Protein AF-A0A8J8G6T2-F1 (afdb_monomer)

Radius of gyration: 21.16 Å; Cα contacts (8 Å, |Δi|>4): 155; chains: 1; bounding box: 70×48×53 Å

Nearest PDB structures (foldseek):
  1uta-assembly1_A  TM=6.352E-01  e=1.718E-01  Escherichia coli
  7uzi-assembly1_a  TM=4.925E-01  e=1.612E-01  Rattus norvegicus
  7q0f-assembly1_V  TM=4.316E-01  e=2.358E-01  Candida albicans SC5314
  6tpi-assembly1_B  TM=4.167E-01  e=5.044E-01  Escherichia coli K-12
  7tch-assembly1_A  TM=2.796E-01  e=4.082E+00  Bacillus subtilis subsp. subtilis str. 168

pLDDT: mean 79.6, std 17.88, range [42.44, 97.5]

Organism: NCBI:txid2735899

Foldseek 3Di:
DKKKKKFKAPFCPCVVVLQVLCVVVPADPLFKDKDQQDPDDDDPDLPCLLQPPPDDPDPDDPNGIIMMIGIGPDPVSVVSNVVSSVVRHTPDMDMGPPDDSVNVVPVVSVSVVSSVVSVVVVVVVVVVVVVVVVVVVVVVPDDDPDDDD

Solvent-accessible surface area (backbone atoms only — not comparable to full-atom values): 8868 Å² total; per-residue (Å²): 120,52,30,30,40,34,41,35,28,77,51,42,86,54,50,67,58,54,50,50,52,41,45,75,72,72,44,52,80,88,36,45,50,76,53,79,51,63,89,70,88,84,81,87,53,67,64,52,75,62,48,66,91,77,64,80,92,69,92,65,62,74,53,34,34,23,43,35,41,36,58,27,75,46,70,69,52,45,52,50,52,52,52,52,39,56,76,66,55,44,77,47,75,48,79,34,77,90,46,52,74,74,61,52,70,40,58,69,59,44,51,53,53,52,45,54,49,50,50,48,53,54,52,55,49,52,51,51,52,52,52,52,56,52,50,54,67,64,59,76,77,68,89,83,84,78,82,86,128

Secondary structure (DSSP, 8-state):
--EEEEEEES-STTHHHHHHHHHHTT--GGGEEEEPPPS-S----HHHHHHTTSS------GGG-EEEEEEESSHHHHHHHHHHHHHTT-SEEEEETT--HHHHT-HHHHHHHHHHHHHHHHHHHHHHHHHHHHHHHHHTTS-------

Mean predicted aligned error: 10.5 Å

Structure (mmCIF, N/CA/C/O backbone):
data_AF-A0A8J8G6T2-F1
#
_entry.id   AF-A0A8J8G6T2-F1
#
loop_
_atom_site.group_PDB
_atom_site.id
_atom_site.type_symbol
_atom_site.label_atom_id
_atom_site.label_alt_id
_atom_site.label_comp_id
_atom_site.label_asym_id
_atom_site.label_entity_id
_atom_site.label_seq_id
_atom_site.pdbx_PDB_ins_code
_atom_site.Cartn_x
_atom_site.Cartn_y
_atom_site.Cartn_z
_atom_site.occupancy
_atom_site.B_iso_or_equiv
_atom_site.auth_seq_id
_atom_site.auth_comp_id
_atom_site.auth_asym_id
_atom_site.auth_atom_id
_atom_site.pdbx_PDB_model_num
ATOM 1 N N . MET A 1 1 ? -11.322 14.244 2.237 1.00 65.56 1 MET A N 1
ATOM 2 C CA . MET A 1 1 ? -10.299 13.708 3.156 1.00 65.56 1 MET A CA 1
ATOM 3 C C . MET A 1 1 ? -9.550 12.661 2.371 1.00 65.56 1 MET A C 1
ATOM 5 O O . MET A 1 1 ? -10.195 11.990 1.577 1.00 65.56 1 MET A O 1
ATOM 9 N N . THR A 1 2 ? -8.236 12.599 2.525 1.00 88.00 2 THR A N 1
ATOM 10 C CA . THR A 1 2 ? -7.395 11.666 1.774 1.00 88.00 2 THR A CA 1
ATOM 11 C C . THR A 1 2 ? -7.070 10.489 2.680 1.00 88.00 2 THR A C 1
ATOM 13 O O . THR A 1 2 ? -6.686 10.697 3.829 1.00 88.00 2 THR A O 1
ATOM 16 N N . THR A 1 3 ? -7.240 9.278 2.167 1.00 95.25 3 THR A N 1
ATOM 17 C CA . THR A 1 3 ? -6.964 8.028 2.881 1.00 95.25 3 THR A CA 1
ATOM 18 C C . THR A 1 3 ? -5.702 7.406 2.302 1.00 95.25 3 THR A C 1
ATOM 20 O O . THR A 1 3 ? -5.517 7.386 1.087 1.00 95.25 3 THR A O 1
ATOM 23 N N . ILE A 1 4 ? -4.828 6.867 3.147 1.00 96.88 4 ILE A N 1
ATOM 24 C CA . ILE A 1 4 ? -3.710 6.036 2.699 1.00 96.88 4 ILE A CA 1
ATOM 25 C C . ILE A 1 4 ? -4.129 4.578 2.767 1.00 96.88 4 ILE A C 1
ATOM 27 O O . ILE A 1 4 ? -4.433 4.063 3.844 1.00 96.88 4 ILE A O 1
ATOM 31 N N . ILE A 1 5 ? -4.105 3.905 1.621 1.00 96.75 5 ILE A N 1
ATOM 32 C CA . ILE A 1 5 ? -4.236 2.455 1.546 1.00 96.75 5 ILE A CA 1
ATOM 33 C C . ILE A 1 5 ? -2.849 1.827 1.440 1.00 96.75 5 ILE A C 1
ATOM 35 O O . ILE A 1 5 ? -2.015 2.241 0.635 1.00 96.75 5 ILE A O 1
ATOM 39 N N . ILE A 1 6 ? -2.589 0.829 2.274 1.00 95.75 6 ILE A N 1
ATOM 40 C CA . ILE A 1 6 ? -1.314 0.121 2.338 1.00 95.75 6 ILE A CA 1
ATOM 41 C C . I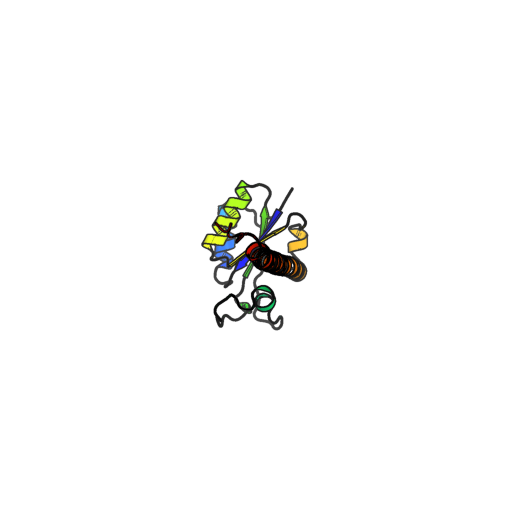LE A 1 6 ? -1.542 -1.314 1.905 1.00 95.75 6 ILE A C 1
ATOM 43 O O . ILE A 1 6 ? -2.339 -2.019 2.520 1.00 95.75 6 ILE A O 1
ATOM 47 N N . GLY A 1 7 ? -0.824 -1.735 0.871 1.00 94.50 7 GLY A N 1
ATOM 48 C CA . GLY A 1 7 ? -0.779 -3.102 0.380 1.00 94.50 7 GLY A CA 1
ATOM 49 C C . GLY A 1 7 ? 0.460 -3.822 0.894 1.00 94.50 7 GLY A C 1
ATOM 50 O O . GLY A 1 7 ? 1.572 -3.287 0.879 1.00 94.50 7 GLY A O 1
ATOM 51 N N . LEU A 1 8 ? 0.242 -5.046 1.349 1.00 91.69 8 LEU A N 1
ATOM 52 C CA . LEU A 1 8 ? 1.245 -5.950 1.874 1.00 91.69 8 LEU A CA 1
ATOM 53 C C . LEU A 1 8 ? 1.352 -7.164 0.941 1.00 91.69 8 LEU A C 1
ATOM 55 O O . LEU A 1 8 ? 0.387 -7.913 0.817 1.00 91.69 8 LEU A O 1
ATOM 59 N N . PHE A 1 9 ? 2.505 -7.351 0.295 1.00 90.62 9 PHE A N 1
ATOM 60 C CA . PHE A 1 9 ? 2.716 -8.339 -0.765 1.00 90.62 9 PHE A CA 1
ATOM 61 C C . PHE A 1 9 ? 3.849 -9.327 -0.427 1.00 90.62 9 PHE A C 1
ATOM 63 O O . PHE A 1 9 ? 4.850 -8.934 0.186 1.00 90.62 9 PHE A O 1
ATOM 70 N N . PRO A 1 10 ? 3.741 -10.590 -0.880 1.00 83.62 10 PRO A N 1
ATOM 71 C CA . PRO A 1 10 ? 4.691 -11.646 -0.528 1.00 83.62 10 PRO A CA 1
ATOM 72 C C . PRO A 1 10 ? 6.028 -11.530 -1.270 1.00 83.62 10 PRO A C 1
ATOM 74 O O . PRO A 1 10 ? 7.045 -11.986 -0.753 1.00 83.62 10 PRO A O 1
ATOM 77 N N . THR A 1 11 ? 6.028 -10.926 -2.465 1.00 83.19 11 THR A N 1
ATOM 78 C CA . THR A 1 11 ? 7.210 -10.748 -3.320 1.00 83.19 11 THR A CA 1
ATOM 79 C C . THR A 1 11 ? 7.275 -9.332 -3.918 1.00 83.19 11 THR A C 1
ATOM 81 O O . THR A 1 11 ? 6.244 -8.706 -4.178 1.00 83.19 11 THR A O 1
ATOM 84 N N . GLN A 1 12 ? 8.484 -8.834 -4.177 1.00 86.69 12 GLN A N 1
ATOM 85 C CA . GLN A 1 12 ? 8.795 -7.549 -4.792 1.00 86.69 12 GLN A CA 1
ATOM 86 C C . GLN A 1 12 ? 9.109 -7.697 -6.282 1.00 86.69 12 GLN A C 1
ATOM 88 O O . GLN A 1 12 ? 9.320 -6.692 -6.961 1.00 86.69 12 GLN A O 1
ATOM 93 N N . GLU A 1 13 ? 9.088 -8.924 -6.815 1.00 87.00 13 GLU A N 1
ATOM 94 C CA . GLU A 1 13 ? 9.259 -9.215 -8.242 1.00 87.00 13 GLU A CA 1
ATOM 95 C C . GLU A 1 13 ? 8.285 -8.393 -9.105 1.00 87.00 13 GLU A C 1
ATOM 97 O O . GLU A 1 13 ? 8.676 -7.791 -10.108 1.00 87.00 13 GLU A O 1
ATOM 102 N N . ASN A 1 14 ? 7.036 -8.265 -8.647 1.00 85.88 14 ASN A N 1
ATOM 103 C CA . ASN A 1 14 ? 5.974 -7.554 -9.360 1.00 85.88 14 ASN A CA 1
ATOM 104 C C . ASN A 1 14 ? 5.894 -6.053 -9.052 1.00 85.88 14 ASN A C 1
ATOM 106 O O . ASN A 1 14 ? 5.007 -5.374 -9.567 1.00 85.88 14 ASN A O 1
ATOM 110 N N . ALA A 1 15 ? 6.828 -5.493 -8.281 1.00 90.94 15 ALA A N 1
ATOM 111 C CA . ALA A 1 15 ? 6.780 -4.096 -7.850 1.00 90.94 15 ALA A CA 1
ATOM 112 C C . ALA A 1 15 ? 6.699 -3.093 -9.017 1.00 90.94 15 ALA A C 1
ATOM 114 O O . ALA A 1 15 ? 5.989 -2.091 -8.942 1.00 90.94 15 ALA A O 1
ATOM 115 N N . LYS A 1 16 ? 7.402 -3.376 -10.122 1.00 92.75 16 LYS A N 1
ATOM 116 C CA . LYS A 1 16 ? 7.362 -2.535 -11.330 1.00 92.75 16 LYS A CA 1
ATOM 117 C C . LYS A 1 16 ? 6.008 -2.592 -12.031 1.00 92.75 16 LYS A C 1
ATOM 119 O O . LYS A 1 16 ? 5.519 -1.560 -12.476 1.00 92.75 16 LYS A O 1
ATOM 124 N N . ASN A 1 17 ? 5.418 -3.782 -12.119 1.00 94.56 17 ASN A N 1
ATOM 125 C CA . ASN A 1 17 ? 4.117 -3.970 -12.755 1.00 94.56 17 ASN A CA 1
ATOM 126 C C . ASN A 1 17 ? 3.012 -3.330 -11.908 1.00 94.56 17 ASN A C 1
ATOM 128 O O . ASN A 1 17 ? 2.161 -2.642 -12.456 1.00 94.56 17 ASN A O 1
ATOM 132 N N . LEU A 1 18 ? 3.093 -3.460 -10.578 1.00 96.06 18 LEU A N 1
ATOM 133 C CA . LEU A 1 18 ? 2.203 -2.778 -9.640 1.00 96.06 18 LEU A CA 1
ATOM 134 C C . LEU A 1 18 ? 2.216 -1.258 -9.858 1.00 96.06 18 LEU A C 1
ATOM 136 O O . LEU A 1 18 ? 1.160 -0.651 -10.013 1.00 96.06 18 LEU A O 1
ATOM 140 N N . ALA A 1 19 ? 3.404 -0.648 -9.905 1.00 96.38 19 ALA A N 1
ATOM 141 C CA . ALA A 1 19 ? 3.546 0.783 -10.168 1.00 96.38 19 ALA A CA 1
ATOM 142 C C . ALA A 1 19 ? 2.972 1.178 -11.541 1.00 96.38 19 ALA A C 1
ATOM 144 O O . ALA A 1 19 ? 2.208 2.134 -11.640 1.00 96.38 19 ALA A O 1
ATOM 145 N N . ALA A 1 20 ? 3.280 0.409 -12.589 1.00 96.81 20 ALA A N 1
ATOM 146 C CA . ALA A 1 20 ? 2.776 0.670 -13.934 1.00 96.81 20 ALA A CA 1
ATOM 147 C C . ALA A 1 20 ? 1.242 0.578 -14.021 1.00 96.81 20 ALA A C 1
ATOM 149 O O . ALA A 1 20 ? 0.613 1.396 -14.693 1.00 96.81 20 ALA A O 1
ATOM 150 N N . ASP A 1 21 ? 0.628 -0.385 -13.332 1.00 97.38 21 ASP A N 1
ATOM 151 C CA . ASP A 1 21 ? -0.826 -0.523 -13.292 1.00 97.38 21 ASP A CA 1
ATOM 152 C C . ASP A 1 21 ? -1.480 0.609 -12.496 1.00 97.38 21 ASP A C 1
ATOM 154 O O . ASP A 1 21 ? -2.531 1.100 -12.910 1.00 97.38 21 ASP A O 1
ATOM 158 N N . LEU A 1 22 ? -0.859 1.089 -11.414 1.00 97.38 22 LEU A N 1
ATOM 159 C CA . LEU A 1 22 ? -1.317 2.294 -10.716 1.00 97.38 22 LEU A CA 1
ATOM 160 C C . LEU A 1 22 ? -1.306 3.506 -11.663 1.00 97.38 22 LEU A C 1
ATOM 162 O O . LEU A 1 22 ? -2.336 4.160 -11.839 1.00 97.38 22 LEU A O 1
ATOM 166 N N . GLU A 1 23 ? -0.192 3.757 -12.351 1.00 97.50 23 GLU A N 1
ATOM 167 C CA . GLU A 1 23 ? -0.079 4.871 -13.303 1.00 97.50 23 GLU A CA 1
ATOM 168 C C . GLU A 1 23 ? -1.104 4.779 -14.442 1.00 97.50 23 GLU A C 1
ATOM 170 O O . GLU A 1 23 ? -1.798 5.750 -14.760 1.00 97.50 23 GLU A O 1
ATOM 175 N N . LYS A 1 24 ? -1.270 3.586 -15.023 1.00 97.31 24 LYS A N 1
ATOM 176 C CA . LYS A 1 24 ? -2.231 3.325 -16.103 1.00 97.31 24 LYS A CA 1
ATOM 177 C C . LYS A 1 24 ? -3.681 3.574 -15.683 1.00 97.31 24 LYS A C 1
ATOM 179 O O . LYS A 1 24 ? -4.502 3.929 -16.528 1.00 97.31 24 LYS A O 1
ATOM 184 N N . ASN A 1 25 ? -3.998 3.388 -14.404 1.00 96.44 25 ASN A N 1
ATOM 185 C CA . ASN A 1 25 ? -5.338 3.580 -13.853 1.00 96.44 25 ASN A CA 1
ATOM 186 C C . ASN A 1 25 ? -5.533 4.958 -13.191 1.00 96.44 25 ASN A C 1
ATOM 188 O O . ASN A 1 25 ? -6.525 5.173 -12.497 1.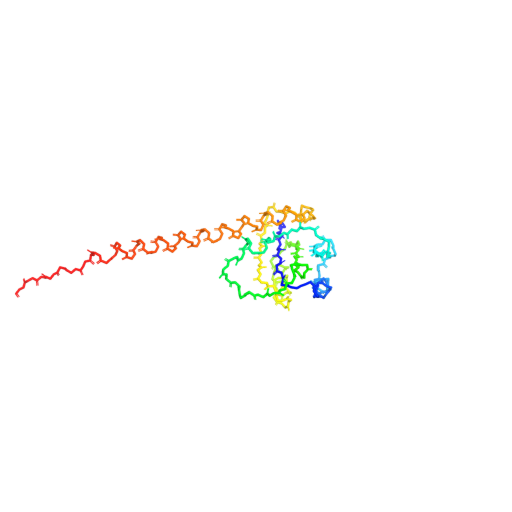00 96.44 25 ASN A O 1
ATOM 192 N N . GLY A 1 26 ? -4.634 5.913 -13.450 1.00 95.31 26 GLY A N 1
ATOM 193 C CA . GLY A 1 26 ? -4.837 7.323 -13.115 1.00 95.31 26 GLY A CA 1
ATOM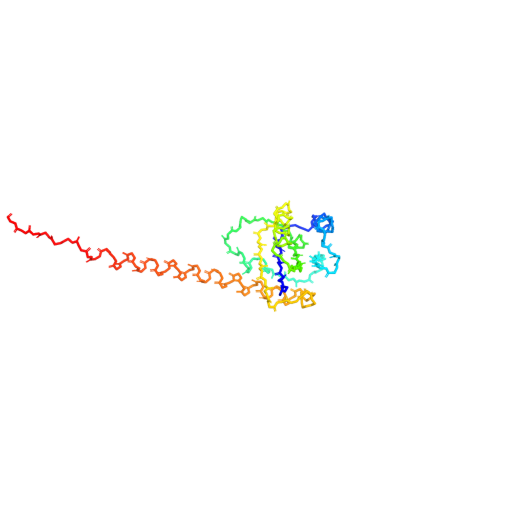 194 C C . GLY A 1 26 ? -4.212 7.789 -11.801 1.00 95.31 26 GLY A C 1
ATOM 195 O O . GLY A 1 26 ? -4.434 8.941 -11.425 1.00 95.31 26 GLY A O 1
ATOM 196 N N . PHE A 1 27 ? -3.418 6.952 -11.128 1.00 96.44 27 PHE A N 1
ATOM 197 C CA . PHE A 1 27 ? -2.585 7.393 -10.007 1.00 96.44 27 PHE A CA 1
ATOM 198 C C . PHE A 1 27 ? -1.322 8.073 -10.531 1.00 96.44 27 PHE A C 1
ATOM 200 O O . PHE A 1 27 ? -0.660 7.578 -11.439 1.00 96.44 27 PHE A O 1
ATOM 207 N N . ARG A 1 28 ? -0.951 9.222 -9.973 1.00 96.56 28 ARG A N 1
ATOM 208 C CA . ARG A 1 28 ? 0.308 9.890 -10.317 1.00 96.56 28 ARG A CA 1
ATOM 209 C C . ARG A 1 28 ? 1.440 9.260 -9.517 1.00 96.56 28 ARG A C 1
ATOM 211 O O . ARG A 1 28 ? 1.228 8.736 -8.432 1.00 96.56 28 ARG A O 1
ATOM 218 N N . VAL A 1 29 ? 2.671 9.419 -9.993 1.00 94.50 29 VAL A N 1
ATOM 219 C CA . VAL A 1 29 ? 3.882 8.934 -9.298 1.00 94.50 29 VAL A CA 1
ATOM 220 C C . VAL A 1 29 ? 4.000 9.469 -7.862 1.00 94.50 29 VAL A C 1
ATOM 222 O O . VAL A 1 29 ? 4.540 8.806 -6.990 1.00 94.50 29 VAL A O 1
ATOM 225 N N . GLN A 1 30 ? 3.479 10.669 -7.600 1.00 94.88 30 GLN A N 1
ATOM 226 C CA . GLN A 1 30 ? 3.449 11.274 -6.262 1.00 94.88 30 GLN A CA 1
ATOM 227 C C . GLN A 1 30 ? 2.352 10.711 -5.343 1.00 94.88 30 GLN A C 1
ATOM 229 O O . GLN A 1 30 ? 2.381 10.972 -4.142 1.00 94.88 30 GLN A O 1
ATOM 234 N N . ASP A 1 31 ? 1.386 9.980 -5.900 1.00 95.56 31 ASP A N 1
ATOM 235 C CA . ASP A 1 31 ? 0.237 9.453 -5.168 1.00 95.56 31 ASP A CA 1
ATOM 236 C C . ASP A 1 31 ? 0.544 8.078 -4.566 1.00 95.56 31 ASP A C 1
ATOM 238 O O . ASP A 1 31 ? -0.287 7.542 -3.845 1.00 95.56 31 ASP A O 1
ATOM 242 N N . TYR A 1 32 ? 1.711 7.482 -4.827 1.00 96.75 32 TYR A N 1
ATOM 243 C CA . TYR A 1 32 ? 2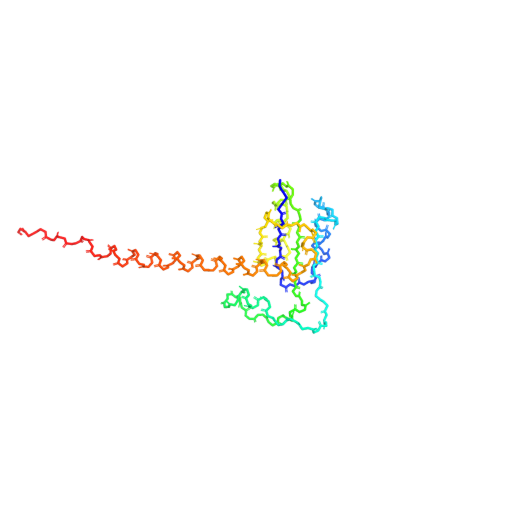.069 6.188 -4.257 1.00 96.75 32 TYR A CA 1
ATOM 244 C C . TYR A 1 32 ? 3.560 6.052 -3.954 1.00 96.75 32 TYR A C 1
ATOM 246 O O . TYR A 1 32 ? 4.409 6.757 -4.494 1.00 96.75 32 TYR A O 1
ATOM 254 N N . ILE A 1 33 ? 3.884 5.100 -3.082 1.00 95.81 33 ILE A N 1
ATOM 255 C CA . ILE A 1 33 ? 5.253 4.724 -2.736 1.00 95.81 33 ILE A CA 1
ATOM 256 C C . ILE A 1 33 ? 5.346 3.200 -2.750 1.00 95.81 33 ILE A C 1
ATOM 258 O O . ILE A 1 33 ? 4.561 2.513 -2.101 1.00 95.81 33 ILE A O 1
ATOM 262 N N . VAL A 1 34 ? 6.331 2.671 -3.474 1.00 93.69 34 VAL A N 1
ATOM 263 C CA . VAL A 1 34 ? 6.671 1.241 -3.517 1.00 93.69 34 VAL A CA 1
ATOM 264 C C . VAL A 1 34 ? 7.994 1.058 -2.777 1.00 93.69 34 VAL A C 1
ATOM 266 O O . VAL A 1 34 ? 9.027 1.571 -3.212 1.00 93.69 34 VAL A O 1
ATOM 269 N N . TYR A 1 35 ? 7.978 0.350 -1.647 1.00 90.06 35 TYR A N 1
ATOM 270 C CA . TYR A 1 35 ? 9.159 0.174 -0.799 1.00 90.06 35 TYR A CA 1
ATOM 271 C C . TYR A 1 35 ? 9.892 -1.103 -1.203 1.00 90.06 35 TYR A C 1
ATOM 273 O O . TYR A 1 35 ? 9.441 -2.207 -0.908 1.00 90.06 35 TYR A O 1
ATOM 281 N N . LEU A 1 36 ? 11.028 -0.942 -1.881 1.00 85.69 36 LEU A N 1
ATOM 282 C CA . LEU A 1 36 ? 11.882 -2.056 -2.286 1.00 85.69 36 LEU A CA 1
ATOM 283 C C . LEU A 1 36 ? 12.904 -2.362 -1.194 1.00 85.69 36 LEU A C 1
ATOM 285 O O . LEU A 1 36 ? 13.675 -1.485 -0.790 1.00 85.69 36 LEU A O 1
ATOM 289 N N . THR A 1 37 ? 12.950 -3.616 -0.756 1.00 74.56 37 THR A N 1
ATOM 290 C CA . THR A 1 37 ? 13.927 -4.070 0.232 1.00 74.56 37 THR A CA 1
ATOM 291 C C . THR A 1 37 ? 15.218 -4.444 -0.491 1.00 74.56 37 THR A C 1
ATOM 293 O O . THR A 1 37 ? 15.255 -5.352 -1.323 1.00 74.56 37 THR A O 1
ATOM 296 N N . LYS A 1 38 ? 16.310 -3.732 -0.191 1.00 71.19 38 LYS A N 1
ATOM 297 C CA . LYS A 1 38 ? 17.648 -4.097 -0.679 1.00 71.19 38 LYS A CA 1
ATOM 298 C C . LYS A 1 38 ? 18.239 -5.209 0.200 1.00 71.19 38 LYS A C 1
ATOM 300 O O . LYS A 1 38 ? 17.957 -5.233 1.394 1.00 71.19 38 LYS A O 1
ATOM 305 N N . PRO A 1 39 ? 19.095 -6.093 -0.341 1.00 60.97 39 PRO A N 1
ATOM 306 C CA . PRO A 1 39 ? 19.645 -7.243 0.387 1.00 60.97 39 PRO A CA 1
ATOM 307 C C . PRO A 1 39 ? 20.672 -6.918 1.500 1.00 60.97 39 PRO A C 1
ATOM 309 O O . PRO A 1 39 ? 21.414 -7.802 1.919 1.00 60.97 39 PRO A O 1
ATOM 312 N N . GLU A 1 40 ? 20.730 -5.689 2.022 1.00 55.03 40 GLU A N 1
ATOM 313 C CA . GLU A 1 40 ? 21.609 -5.333 3.14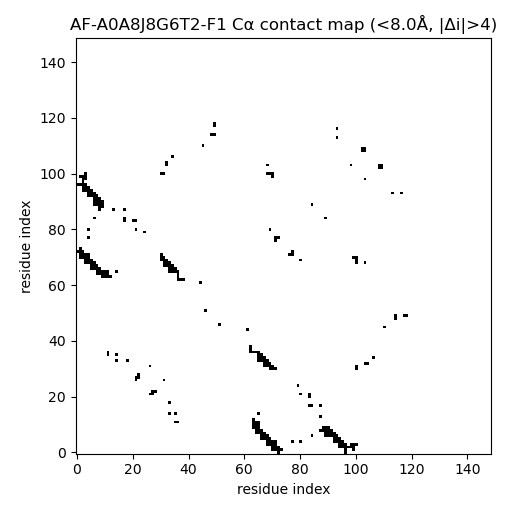7 1.00 55.03 40 GLU A CA 1
ATOM 314 C C . GLU A 1 40 ? 20.862 -5.445 4.500 1.00 55.03 40 GLU A C 1
ATOM 316 O O . GLU A 1 40 ? 19.893 -4.738 4.755 1.00 55.03 40 GLU A O 1
ATOM 321 N N . TYR A 1 41 ? 21.325 -6.384 5.343 1.00 47.78 41 TYR A N 1
ATOM 322 C CA . TYR A 1 41 ? 21.109 -6.589 6.798 1.00 47.78 41 TYR A CA 1
ATOM 323 C C . TYR A 1 41 ? 20.613 -5.347 7.592 1.00 47.78 41 TYR A C 1
ATOM 325 O O . TYR A 1 41 ? 21.200 -4.284 7.451 1.00 47.78 41 TYR A O 1
ATOM 333 N N . LYS A 1 42 ? 19.668 -5.342 8.552 1.00 50.84 42 LYS A N 1
ATOM 334 C CA . LYS A 1 42 ? 18.932 -6.323 9.375 1.00 50.84 42 LYS A CA 1
ATOM 335 C C . LYS A 1 42 ? 17.578 -5.695 9.754 1.00 50.84 42 LYS A C 1
ATOM 337 O O . LYS A 1 42 ? 17.566 -4.721 10.495 1.00 50.84 42 LYS A O 1
ATOM 342 N N . GLU A 1 43 ? 16.463 -6.320 9.415 1.00 52.38 43 GLU A N 1
ATOM 343 C CA . GLU A 1 43 ? 15.270 -6.262 10.266 1.00 52.38 43 GLU A CA 1
ATOM 344 C C . GLU A 1 43 ? 14.623 -7.637 10.236 1.00 52.38 43 GLU A C 1
ATOM 346 O O . GLU A 1 43 ? 14.012 -8.041 9.252 1.00 52.38 43 GLU A O 1
ATOM 351 N N . GLN A 1 44 ? 14.821 -8.390 11.313 1.00 57.62 44 GLN A N 1
ATOM 352 C CA . GLN A 1 44 ? 14.095 -9.630 11.515 1.00 57.62 44 GLN A CA 1
ATOM 353 C C . GLN A 1 44 ? 12.622 -9.316 11.808 1.00 57.62 44 GLN A C 1
ATOM 355 O O . GLN A 1 44 ? 12.297 -8.584 12.746 1.00 57.62 44 GLN A O 1
ATOM 360 N N . ASN A 1 45 ? 11.756 -9.964 11.029 1.00 63.94 45 ASN A N 1
ATOM 361 C CA . ASN A 1 45 ? 10.478 -10.507 11.478 1.00 63.94 45 ASN A CA 1
ATOM 362 C C . ASN A 1 45 ? 9.357 -9.480 11.694 1.00 63.94 45 ASN A C 1
ATOM 364 O O . ASN A 1 45 ? 8.487 -9.694 12.537 1.00 63.94 45 ASN A O 1
ATOM 368 N N . PHE A 1 46 ? 9.314 -8.386 10.919 1.00 71.12 46 PHE A N 1
ATOM 369 C CA . PHE A 1 46 ? 8.128 -7.517 10.890 1.00 71.12 46 PHE A CA 1
ATOM 370 C C . PHE A 1 46 ? 6.882 -8.325 10.511 1.00 71.12 46 PHE A C 1
ATOM 372 O O . PHE A 1 46 ? 5.905 -8.339 11.254 1.00 71.12 46 PHE A O 1
ATOM 379 N N . TRP A 1 47 ? 6.957 -9.073 9.411 1.00 70.12 47 TRP A N 1
ATOM 380 C CA . TRP A 1 47 ? 5.858 -9.890 8.912 1.00 70.12 47 TRP A CA 1
ATOM 381 C C . TRP A 1 47 ? 5.480 -11.031 9.851 1.00 70.12 47 TRP A C 1
ATOM 383 O O . TRP A 1 47 ? 4.303 -11.206 10.131 1.00 70.12 47 TRP A O 1
ATOM 393 N N . GLU A 1 48 ? 6.437 -11.766 10.417 1.00 69.25 48 GLU A N 1
ATOM 394 C CA . GLU A 1 48 ? 6.110 -12.789 11.424 1.00 69.25 48 GLU A CA 1
ATOM 395 C C . GLU A 1 48 ? 5.456 -12.176 12.671 1.00 69.25 48 GLU A C 1
ATOM 397 O O . GLU A 1 48 ? 4.511 -12.729 13.225 1.00 69.25 48 GLU A O 1
ATOM 402 N N . LYS A 1 49 ? 5.913 -10.995 13.102 1.00 71.06 49 LYS A N 1
ATOM 403 C CA . LYS A 1 49 ? 5.333 -10.270 14.240 1.00 71.06 49 LYS A CA 1
ATOM 404 C C . LYS A 1 49 ? 3.913 -9.775 13.959 1.00 71.06 49 LYS A C 1
ATOM 406 O O . LYS A 1 49 ? 3.157 -9.570 14.910 1.00 71.06 49 LYS A O 1
ATOM 411 N N . LEU A 1 50 ? 3.567 -9.553 12.691 1.00 67.81 50 LEU A N 1
ATOM 412 C CA . LEU A 1 50 ? 2.214 -9.207 12.261 1.00 67.81 50 LEU A CA 1
ATOM 413 C C . LEU A 1 50 ? 1.313 -10.425 12.049 1.00 67.81 50 LEU A C 1
ATOM 415 O O . LEU A 1 50 ? 0.153 -10.384 12.449 1.00 67.81 50 LEU A O 1
ATOM 419 N N . PHE A 1 51 ? 1.832 -11.484 11.429 1.00 69.69 51 PHE A N 1
ATOM 420 C CA . PHE A 1 51 ? 1.035 -12.570 10.844 1.00 69.69 51 PHE A CA 1
ATOM 421 C C . PHE A 1 51 ? 1.287 -13.951 11.466 1.00 69.69 51 PHE A C 1
ATOM 423 O O . PHE A 1 51 ? 0.727 -14.943 10.996 1.00 69.69 51 PHE A O 1
ATOM 430 N N . GLY A 1 52 ? 2.105 -14.029 12.520 1.00 57.22 52 GLY A N 1
ATOM 431 C CA . GLY A 1 52 ? 2.481 -15.269 13.197 1.00 57.22 52 GLY A CA 1
ATOM 432 C C . GLY A 1 52 ? 1.297 -16.208 13.472 1.00 57.22 52 GLY A C 1
ATOM 433 O O . GLY A 1 52 ? 0.295 -15.799 14.057 1.00 57.22 52 GLY A O 1
ATOM 434 N N . GLU A 1 53 ? 1.475 -17.465 13.038 1.00 53.22 53 GLU A N 1
ATOM 435 C CA . GLU A 1 53 ? 0.591 -18.650 13.104 1.00 53.22 53 GLU A CA 1
ATOM 436 C C . GLU A 1 53 ? -0.494 -18.841 12.018 1.00 53.22 53 GLU A C 1
ATOM 438 O O . GLU A 1 53 ? -1.103 -19.911 11.993 1.00 53.22 53 GLU A O 1
ATOM 443 N N . ARG A 1 54 ? -0.737 -17.905 11.082 1.00 53.38 54 ARG A N 1
ATOM 444 C CA . ARG A 1 54 ? -1.802 -18.077 10.051 1.00 53.38 54 ARG A CA 1
ATOM 445 C C . ARG A 1 54 ? -1.342 -18.234 8.604 1.00 53.38 54 ARG A C 1
ATOM 447 O O . ARG A 1 54 ? -2.180 -18.492 7.742 1.00 53.38 54 ARG A O 1
ATOM 454 N N . THR A 1 55 ? -0.050 -18.133 8.329 1.00 48.06 55 THR A N 1
ATOM 455 C CA . THR A 1 55 ? 0.509 -18.391 6.998 1.00 48.06 55 THR A CA 1
ATOM 456 C C . THR A 1 55 ? 1.278 -19.718 6.988 1.00 48.06 55 THR A C 1
ATOM 458 O O . THR A 1 55 ? 2.000 -20.016 7.945 1.00 48.06 55 THR A O 1
ATOM 461 N N . PRO A 1 56 ? 1.139 -20.555 5.938 1.00 43.31 56 PRO A N 1
ATOM 462 C CA . PRO A 1 56 ? 2.070 -21.653 5.699 1.00 43.31 56 PRO A CA 1
ATOM 463 C C . PRO A 1 56 ? 3.496 -21.099 5.725 1.00 43.31 56 PRO A C 1
ATOM 465 O O . PRO A 1 56 ? 3.738 -20.017 5.197 1.00 43.31 56 PRO A O 1
ATOM 468 N N . GLN A 1 57 ? 4.432 -21.815 6.348 1.00 46.62 57 GLN A N 1
ATOM 469 C CA . GLN A 1 57 ? 5.839 -21.417 6.419 1.00 46.62 57 GLN A CA 1
ATOM 470 C C . GLN A 1 57 ? 6.453 -21.427 5.010 1.00 46.62 57 GLN A C 1
ATOM 472 O O . GLN A 1 57 ? 7.002 -22.434 4.565 1.00 46.62 57 GLN A O 1
ATOM 477 N N . ILE A 1 58 ? 6.313 -20.324 4.275 1.00 42.44 58 ILE A N 1
ATOM 478 C CA . ILE A 1 58 ? 6.992 -20.124 3.000 1.00 42.44 58 ILE A CA 1
ATOM 479 C C . ILE A 1 58 ? 8.369 -19.546 3.321 1.00 42.44 58 ILE A C 1
ATOM 481 O O . ILE A 1 58 ? 8.492 -18.449 3.861 1.00 42.44 58 ILE A O 1
ATOM 485 N N . ASN A 1 59 ? 9.411 -20.310 2.995 1.00 48.31 59 ASN A N 1
ATOM 486 C CA . ASN A 1 59 ? 10.816 -19.904 3.060 1.00 48.31 59 ASN A CA 1
ATOM 487 C C . ASN A 1 59 ? 11.142 -18.855 1.974 1.00 48.31 59 ASN A C 1
ATOM 489 O O . ASN A 1 59 ? 11.994 -19.080 1.119 1.00 48.31 59 ASN A O 1
ATOM 493 N N . THR A 1 60 ? 10.439 -17.728 1.951 1.00 45.44 60 THR A N 1
ATOM 494 C CA . THR A 1 60 ? 10.782 -16.567 1.121 1.00 45.44 60 THR A CA 1
ATOM 495 C C . THR A 1 60 ? 11.683 -15.653 1.937 1.00 45.44 60 THR A C 1
ATOM 497 O O . THR A 1 60 ? 11.297 -15.216 3.021 1.00 45.44 60 THR A O 1
ATOM 500 N N . ASN A 1 61 ? 12.893 -15.383 1.439 1.00 55.09 61 ASN A N 1
ATOM 501 C CA . ASN A 1 61 ? 13.790 -14.382 2.019 1.00 55.09 61 ASN A CA 1
ATOM 502 C C . ASN A 1 61 ? 13.006 -13.077 2.252 1.00 55.09 61 ASN A C 1
ATOM 504 O O . ASN A 1 61 ? 12.401 -12.571 1.318 1.00 55.09 61 ASN A O 1
ATOM 508 N N . GLU A 1 62 ? 13.021 -12.511 3.465 1.00 55.75 62 GLU A N 1
ATOM 509 C CA . GLU A 1 62 ? 12.310 -11.258 3.815 1.00 55.75 62 GLU A CA 1
ATOM 510 C C . GLU A 1 62 ? 12.676 -10.078 2.896 1.00 55.75 62 GLU A C 1
ATOM 512 O O . GLU A 1 62 ? 11.894 -9.146 2.728 1.00 55.75 62 GLU A O 1
ATOM 517 N N . THR A 1 63 ? 13.842 -10.146 2.249 1.00 57.75 63 THR A N 1
ATOM 518 C CA . THR A 1 63 ? 14.276 -9.211 1.202 1.00 57.75 63 THR A CA 1
ATOM 519 C C . THR A 1 63 ? 13.390 -9.222 -0.035 1.00 57.75 63 THR A C 1
ATOM 521 O O . THR A 1 63 ? 13.527 -8.344 -0.874 1.00 57.75 63 THR A O 1
ATOM 524 N N . ASP A 1 64 ? 12.544 -10.236 -0.187 1.00 63.19 64 ASP A N 1
ATOM 525 C CA . ASP A 1 64 ? 11.612 -10.359 -1.290 1.00 63.19 64 ASP A CA 1
ATOM 526 C C . ASP A 1 64 ? 10.264 -9.715 -0.963 1.00 63.19 64 ASP A C 1
ATOM 528 O O . ASP A 1 64 ? 9.494 -9.483 -1.864 1.00 63.19 64 ASP A O 1
ATOM 532 N N . LYS A 1 65 ? 9.942 -9.341 0.276 1.00 79.06 65 LYS A N 1
ATOM 533 C CA . LYS A 1 65 ? 8.602 -8.808 0.580 1.00 79.06 65 LYS A CA 1
ATOM 534 C C . LYS A 1 65 ? 8.435 -7.364 0.122 1.00 79.06 65 LYS A C 1
ATOM 536 O O . LYS A 1 65 ? 9.366 -6.559 0.209 1.00 79.06 65 LYS A O 1
ATOM 541 N N . LEU A 1 66 ? 7.218 -7.024 -0.300 1.00 82.75 66 LEU A N 1
ATOM 542 C CA . LEU A 1 66 ? 6.884 -5.704 -0.821 1.00 82.75 66 LEU A CA 1
ATOM 543 C C . LEU A 1 66 ? 5.810 -5.023 0.030 1.00 82.75 66 LEU A C 1
ATOM 545 O O . LEU A 1 66 ? 4.801 -5.613 0.415 1.00 82.75 66 LEU A O 1
ATOM 549 N N . ILE A 1 67 ? 6.030 -3.737 0.283 1.00 90.06 67 ILE A N 1
ATOM 550 C CA . ILE A 1 67 ? 5.034 -2.830 0.846 1.00 90.06 67 ILE A CA 1
ATOM 551 C C . ILE A 1 67 ? 4.750 -1.776 -0.223 1.00 90.06 67 ILE A C 1
ATOM 553 O O . ILE A 1 67 ? 5.673 -1.308 -0.895 1.00 90.06 67 ILE A O 1
ATOM 557 N N . ALA A 1 68 ? 3.489 -1.391 -0.379 1.00 93.44 68 ALA A N 1
ATOM 558 C CA . ALA A 1 68 ? 3.113 -0.229 -1.172 1.00 93.44 68 ALA A CA 1
ATOM 559 C C . ALA A 1 68 ? 2.109 0.626 -0.402 1.00 93.44 68 ALA A C 1
ATOM 561 O O . ALA A 1 68 ? 1.228 0.087 0.263 1.00 93.44 68 ALA A O 1
ATOM 562 N N . SER A 1 69 ? 2.231 1.945 -0.488 1.00 95.06 69 SER A N 1
ATOM 563 C CA . SER A 1 69 ? 1.236 2.893 0.015 1.00 95.06 69 SER A CA 1
ATOM 564 C C . SER A 1 69 ? 0.689 3.713 -1.147 1.00 95.06 69 SER A C 1
ATOM 566 O O . SER A 1 69 ? 1.441 4.075 -2.049 1.00 95.06 69 SER A O 1
ATOM 568 N N . VAL A 1 70 ? -0.617 3.969 -1.158 1.00 96.69 70 VAL A N 1
ATOM 569 C CA . VAL A 1 70 ? -1.301 4.754 -2.193 1.00 96.69 70 VAL A CA 1
ATOM 570 C C . VAL A 1 70 ? -2.228 5.759 -1.515 1.00 96.69 70 VAL A C 1
ATOM 572 O O . VAL A 1 70 ? -2.935 5.430 -0.564 1.00 96.69 70 VAL A O 1
ATOM 575 N N . SER A 1 71 ? -2.208 6.988 -2.009 1.00 96.88 71 SER A N 1
ATOM 576 C CA . SER A 1 71 ? -3.070 8.096 -1.632 1.00 96.88 71 SER A CA 1
ATOM 577 C C . SER A 1 71 ? -4.387 8.018 -2.387 1.00 96.88 71 SER A C 1
ATOM 579 O O . SER A 1 71 ? -4.406 7.936 -3.614 1.00 96.88 71 SER A O 1
ATOM 581 N N . ILE A 1 72 ? -5.487 8.037 -1.641 1.00 96.69 72 ILE A N 1
ATOM 582 C CA . ILE A 1 72 ? -6.844 7.842 -2.138 1.00 96.69 72 ILE A CA 1
ATOM 583 C C . ILE A 1 72 ? -7.662 9.094 -1.848 1.00 96.69 72 ILE A C 1
ATOM 585 O O . ILE A 1 72 ? -7.901 9.435 -0.688 1.00 96.69 72 ILE A O 1
ATOM 589 N N . ASP A 1 73 ? -8.129 9.757 -2.901 1.00 93.06 73 ASP A N 1
ATOM 590 C CA . ASP A 1 73 ? -8.914 10.988 -2.783 1.00 93.06 73 ASP A CA 1
ATOM 591 C C . ASP A 1 73 ? -10.428 10.742 -2.814 1.00 93.06 73 ASP A C 1
ATOM 593 O O . ASP A 1 73 ? -11.209 11.609 -2.416 1.00 93.06 73 ASP A O 1
ATOM 597 N N . ASN A 1 74 ? -10.867 9.581 -3.308 1.00 93.38 74 ASN A N 1
ATOM 598 C CA . ASN A 1 74 ? -12.280 9.217 -3.402 1.00 93.38 74 ASN A CA 1
ATOM 599 C C . ASN A 1 74 ? -12.502 7.694 -3.441 1.00 93.38 74 ASN A C 1
ATOM 601 O O . ASN A 1 74 ? -11.579 6.909 -3.644 1.00 93.38 74 ASN A O 1
ATOM 605 N N . GLU A 1 75 ? -13.760 7.286 -3.279 1.00 93.50 75 GLU A N 1
ATOM 606 C CA . GLU A 1 75 ? -14.170 5.876 -3.236 1.00 93.50 75 GLU A CA 1
ATOM 607 C C . GLU A 1 75 ? -13.881 5.119 -4.544 1.00 93.50 75 GLU A C 1
ATOM 609 O O . GLU A 1 75 ? -13.474 3.963 -4.504 1.00 93.50 75 GLU A O 1
ATOM 614 N N . GLN A 1 76 ? -13.978 5.775 -5.705 1.00 94.44 76 GLN A N 1
ATOM 615 C CA . GLN A 1 76 ? -13.645 5.138 -6.986 1.00 94.44 76 GLN A CA 1
ATOM 616 C C . GLN A 1 76 ? -12.155 4.780 -7.062 1.00 94.44 76 GLN A C 1
ATOM 618 O O . GLN A 1 76 ? -11.798 3.673 -7.459 1.00 94.44 76 GLN A O 1
ATOM 623 N N . GLN A 1 77 ? -11.272 5.688 -6.637 1.00 95.50 77 GLN A N 1
ATOM 624 C CA . GLN A 1 77 ? -9.843 5.394 -6.521 1.00 95.50 77 GLN A CA 1
ATOM 625 C C . GLN A 1 77 ? -9.579 4.280 -5.507 1.00 95.50 77 GLN A C 1
ATOM 627 O O . GLN A 1 77 ? -8.721 3.435 -5.756 1.00 95.50 77 GLN A O 1
ATOM 632 N N . LEU A 1 78 ? -10.327 4.233 -4.400 1.00 96.06 78 LEU A N 1
ATOM 633 C CA . LEU A 1 78 ? -10.198 3.163 -3.414 1.00 96.06 78 LEU A CA 1
ATOM 634 C C . LEU A 1 78 ? -10.468 1.790 -4.040 1.00 96.06 78 LEU A C 1
ATOM 636 O O . LEU A 1 78 ? -9.682 0.860 -3.859 1.00 96.06 78 LEU A O 1
ATOM 640 N N . GLU A 1 79 ? -11.565 1.665 -4.787 1.00 96.56 79 GLU A N 1
ATOM 641 C CA . GLU A 1 79 ? -11.934 0.427 -5.477 1.00 96.56 79 GLU A CA 1
ATOM 642 C C . GLU A 1 79 ? -10.889 0.025 -6.521 1.00 96.56 79 GLU A C 1
ATOM 644 O O . GLU A 1 79 ? -10.477 -1.134 -6.574 1.00 96.56 79 GLU A O 1
ATOM 649 N N . ILE A 1 80 ? -10.409 0.982 -7.319 1.00 97.12 80 ILE A N 1
ATOM 650 C CA . ILE A 1 80 ? -9.367 0.738 -8.322 1.00 97.12 80 ILE A CA 1
ATOM 651 C C . ILE A 1 80 ? -8.078 0.249 -7.649 1.00 97.12 80 ILE A C 1
ATOM 653 O O . ILE A 1 80 ? -7.530 -0.771 -8.065 1.00 97.12 80 ILE A O 1
ATOM 657 N N . ALA A 1 81 ? -7.611 0.922 -6.593 1.00 96.94 81 ALA A N 1
ATOM 658 C CA . ALA A 1 81 ? -6.403 0.530 -5.868 1.00 96.94 81 ALA A CA 1
ATOM 659 C C . ALA A 1 81 ? -6.530 -0.881 -5.276 1.00 96.94 81 ALA A C 1
ATOM 661 O O . ALA A 1 81 ? -5.626 -1.699 -5.438 1.00 96.94 81 ALA A O 1
ATOM 662 N N . LYS A 1 82 ? -7.676 -1.205 -4.660 1.00 97.06 82 LYS A N 1
ATOM 663 C CA . LYS A 1 82 ? -7.964 -2.551 -4.138 1.00 97.06 82 LYS A CA 1
ATOM 664 C C . LYS A 1 82 ? -7.945 -3.612 -5.235 1.00 97.06 82 LYS A C 1
ATOM 666 O O . LYS A 1 82 ? -7.364 -4.677 -5.037 1.00 97.06 82 LYS A O 1
ATOM 671 N N . ASN A 1 83 ? -8.534 -3.322 -6.394 1.00 97.44 83 ASN A N 1
ATOM 672 C CA . ASN A 1 83 ? -8.543 -4.241 -7.532 1.00 97.44 83 ASN A CA 1
ATOM 673 C C . ASN A 1 83 ? -7.132 -4.492 -8.074 1.00 97.44 83 ASN A C 1
ATOM 675 O O . ASN A 1 83 ? -6.775 -5.640 -8.332 1.00 97.44 83 ASN A O 1
ATOM 679 N N . ILE A 1 84 ? -6.314 -3.445 -8.196 1.00 97.19 84 ILE A N 1
ATOM 680 C CA . ILE A 1 84 ? -4.908 -3.571 -8.598 1.00 97.19 84 ILE A CA 1
ATOM 681 C C . ILE A 1 84 ? -4.145 -4.404 -7.564 1.00 97.19 84 ILE A C 1
ATOM 683 O O . ILE A 1 84 ? -3.475 -5.368 -7.920 1.00 97.19 84 ILE A O 1
ATOM 687 N N . PHE A 1 85 ? -4.281 -4.102 -6.272 1.00 96.75 85 PHE A N 1
ATOM 688 C CA . PHE A 1 85 ? -3.611 -4.862 -5.215 1.00 96.75 85 PHE A CA 1
ATOM 689 C C . PHE A 1 85 ? -3.993 -6.349 -5.254 1.00 96.75 85 PHE A C 1
ATOM 691 O O . PHE A 1 85 ? -3.118 -7.211 -5.168 1.00 96.75 85 PHE A O 1
ATOM 698 N N . ALA A 1 86 ? -5.272 -6.664 -5.469 1.00 95.50 86 ALA A N 1
ATOM 699 C CA . ALA A 1 86 ? -5.740 -8.038 -5.626 1.00 95.50 86 ALA A CA 1
ATOM 700 C C . ALA A 1 86 ? -5.104 -8.749 -6.837 1.00 95.50 86 ALA A C 1
ATOM 702 O O . ALA A 1 86 ? -4.701 -9.906 -6.720 1.00 95.50 86 ALA A O 1
ATOM 703 N N . GLN A 1 87 ? -4.951 -8.064 -7.976 1.00 95.19 87 GLN A N 1
ATOM 704 C CA . GLN A 1 87 ? -4.275 -8.611 -9.165 1.00 95.19 87 GLN A CA 1
ATOM 705 C C . GLN A 1 87 ? -2.795 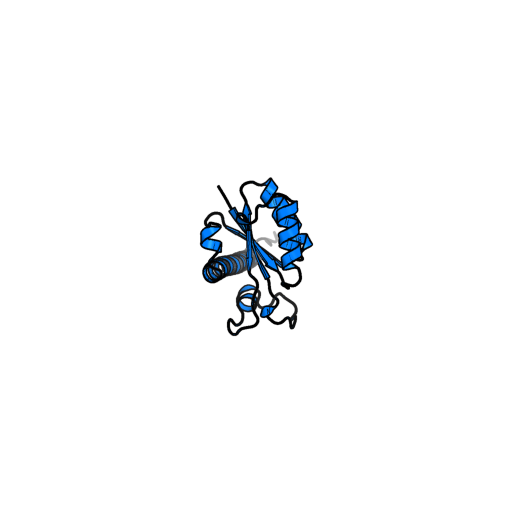-8.925 -8.911 1.00 95.19 87 GLN A C 1
ATOM 707 O O . GLN A 1 87 ? -2.260 -9.876 -9.477 1.00 95.19 87 GLN A O 1
ATOM 712 N N . HIS A 1 88 ? -2.150 -8.170 -8.020 1.00 93.56 88 HIS A N 1
ATOM 713 C CA . HIS A 1 88 ? -0.747 -8.350 -7.638 1.00 93.56 88 HIS A CA 1
ATOM 714 C C . HIS A 1 88 ? -0.554 -9.247 -6.405 1.00 93.56 88 HIS A C 1
ATOM 716 O O . HIS A 1 88 ? 0.524 -9.257 -5.819 1.00 93.56 88 HIS A O 1
ATOM 722 N N . SER A 1 89 ? -1.560 -10.053 -6.040 1.00 91.75 89 SER A N 1
ATOM 723 C CA . SER A 1 89 ? -1.492 -11.028 -4.935 1.00 91.75 89 SER A CA 1
ATOM 724 C C . SER A 1 89 ? -1.203 -10.399 -3.568 1.00 91.75 89 SER A C 1
ATOM 726 O O . SER A 1 89 ? -0.410 -10.921 -2.785 1.00 91.75 89 SER A O 1
ATOM 728 N N . VAL A 1 90 ? -1.843 -9.264 -3.277 1.00 93.62 90 VAL A N 1
ATOM 729 C CA . VAL A 1 90 ? -1.809 -8.667 -1.939 1.00 93.62 90 VAL A CA 1
ATOM 730 C C . VAL A 1 90 ? -2.293 -9.674 -0.887 1.00 93.62 90 VAL A C 1
ATOM 732 O O . VAL A 1 90 ? -3.319 -10.330 -1.057 1.00 93.62 90 VAL A O 1
ATOM 735 N N . GLU A 1 91 ? -1.564 -9.795 0.218 1.00 89.31 91 GLU A N 1
ATOM 736 C CA . GLU A 1 91 ? -1.964 -10.629 1.353 1.00 89.31 91 GLU A CA 1
ATOM 737 C C . GLU A 1 91 ? -2.910 -9.868 2.280 1.00 89.31 91 GLU A C 1
ATOM 739 O O . GLU A 1 91 ? -3.907 -10.414 2.746 1.00 89.31 91 GLU A O 1
ATOM 744 N N . HIS A 1 92 ? -2.586 -8.604 2.562 1.00 90.38 92 HIS A N 1
ATOM 745 C CA . HIS A 1 92 ? -3.338 -7.762 3.486 1.00 90.38 92 HIS A CA 1
ATOM 746 C C . HIS A 1 92 ? -3.393 -6.318 3.008 1.00 90.38 92 HIS A C 1
ATOM 748 O O . HIS A 1 92 ? -2.495 -5.811 2.332 1.00 90.38 92 HIS A O 1
ATOM 754 N N . THR A 1 93 ? -4.458 -5.631 3.396 1.00 93.31 93 THR A N 1
ATOM 755 C CA . THR A 1 93 ? -4.652 -4.226 3.068 1.00 93.31 93 THR A CA 1
ATOM 756 C C . THR A 1 93 ? -5.128 -3.469 4.294 1.00 93.31 93 THR A C 1
ATOM 758 O O . THR A 1 93 ? -5.995 -3.952 5.020 1.00 93.31 93 THR A O 1
ATOM 761 N N . TYR A 1 94 ? -4.556 -2.290 4.524 1.00 94.31 94 TYR A N 1
ATOM 762 C CA . TYR A 1 94 ? -4.904 -1.425 5.648 1.00 94.31 94 TYR A CA 1
ATOM 763 C C . TYR A 1 94 ? -5.189 -0.010 5.162 1.00 94.31 94 TYR A C 1
ATOM 765 O O . TYR A 1 94 ? -4.468 0.504 4.314 1.00 94.31 94 TYR A O 1
ATOM 773 N N . GLU A 1 95 ? -6.215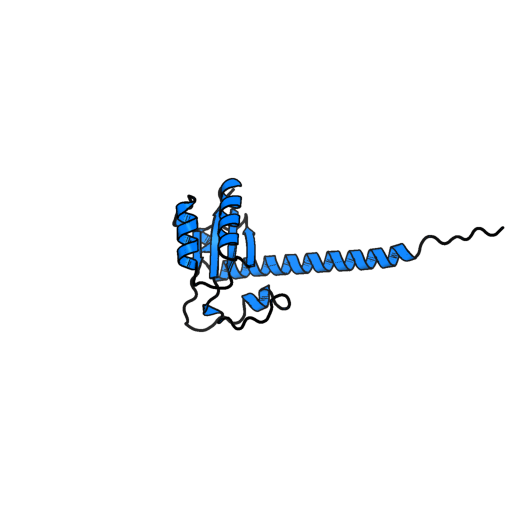 0.617 5.726 1.00 95.00 95 GLU A N 1
ATOM 774 C CA . GLU A 1 95 ? -6.636 1.979 5.393 1.00 95.00 95 GLU A CA 1
ATOM 775 C C . GLU A 1 95 ? -6.403 2.900 6.596 1.00 95.00 95 GLU A C 1
ATOM 777 O O . GLU A 1 95 ? -6.726 2.542 7.734 1.00 95.00 95 GLU A O 1
ATOM 782 N N . PHE A 1 96 ? -5.822 4.070 6.339 1.00 95.06 96 PHE A N 1
ATOM 783 C CA . PHE A 1 96 ? -5.495 5.078 7.342 1.00 95.06 96 PHE A CA 1
ATOM 784 C C . PHE A 1 96 ? -5.955 6.461 6.879 1.00 95.06 96 PHE A C 1
ATOM 786 O O . PHE A 1 96 ? -5.400 7.018 5.935 1.00 95.06 96 PHE A O 1
ATOM 793 N N . ASP A 1 97 ? -6.931 7.033 7.582 1.00 93.94 97 ASP A N 1
ATOM 794 C CA . ASP A 1 97 ? -7.422 8.400 7.334 1.00 93.94 97 ASP A CA 1
ATOM 795 C C . ASP A 1 97 ? -6.580 9.472 8.057 1.00 93.94 97 ASP A C 1
ATOM 797 O O . ASP A 1 97 ? -6.761 10.670 7.847 1.00 93.94 97 ASP A O 1
ATOM 801 N N . ASP A 1 98 ? -5.676 9.043 8.946 1.00 92.25 98 ASP A N 1
ATOM 802 C CA . ASP A 1 98 ? -4.825 9.878 9.801 1.00 92.25 98 ASP A CA 1
ATOM 803 C C . ASP A 1 98 ? -3.342 9.858 9.391 1.00 92.25 98 ASP A C 1
ATOM 805 O O . ASP A 1 98 ? -2.482 10.277 10.166 1.00 92.25 98 ASP A O 1
ATOM 809 N N . VAL A 1 99 ? -3.031 9.336 8.203 1.00 93.06 99 VAL A N 1
ATOM 810 C CA . VAL A 1 99 ? -1.674 9.273 7.651 1.00 93.06 99 VAL A CA 1
ATOM 811 C C . VAL A 1 99 ? -1.657 10.012 6.325 1.00 93.06 99 VAL A C 1
ATOM 813 O O . VAL A 1 99 ? -2.544 9.844 5.498 1.00 93.06 99 VAL A O 1
ATOM 816 N N . THR A 1 100 ? -0.633 10.824 6.102 1.00 93.69 100 THR A N 1
ATOM 817 C CA . THR A 1 100 ? -0.398 11.497 4.822 1.00 93.69 100 THR A CA 1
ATOM 818 C C . THR A 1 100 ? 0.615 10.737 3.970 1.00 93.69 100 THR A C 1
ATOM 820 O O . THR A 1 100 ? 1.457 9.997 4.483 1.00 93.69 100 THR A O 1
ATOM 823 N N . ILE A 1 101 ? 0.610 10.976 2.655 1.00 93.50 101 ILE A N 1
ATOM 824 C CA . ILE A 1 101 ? 1.611 10.385 1.751 1.00 93.50 101 ILE A CA 1
ATOM 825 C C . ILE A 1 101 ? 3.043 10.842 2.089 1.00 93.50 101 ILE A C 1
ATOM 827 O O . ILE A 1 101 ? 4.001 10.106 1.875 1.00 93.50 101 ILE A O 1
ATOM 831 N N . VAL A 1 102 ? 3.196 12.036 2.679 1.00 93.69 102 VAL A N 1
ATOM 832 C CA . VAL A 1 102 ? 4.489 12.556 3.153 1.00 93.69 102 VAL A CA 1
ATOM 833 C C . VAL A 1 102 ? 4.991 11.747 4.347 1.00 93.69 102 VAL A C 1
ATOM 835 O O . VAL A 1 102 ? 6.140 11.317 4.355 1.00 93.69 102 VAL A O 1
ATOM 838 N N . GLU A 1 103 ? 4.137 11.484 5.337 1.00 93.25 103 GLU A N 1
ATOM 839 C CA . GLU A 1 103 ? 4.496 10.637 6.481 1.00 93.25 103 GLU A CA 1
ATOM 840 C C . GLU A 1 103 ? 4.750 9.188 6.062 1.00 93.25 103 GLU A C 1
ATOM 842 O O . GLU A 1 103 ? 5.633 8.533 6.619 1.00 93.25 103 GLU A O 1
ATOM 847 N N . ALA A 1 104 ? 4.030 8.702 5.047 1.00 92.00 104 ALA A N 1
ATOM 848 C CA . ALA A 1 104 ? 4.236 7.372 4.495 1.00 92.00 104 ALA A CA 1
ATOM 849 C C . ALA A 1 104 ? 5.655 7.191 3.928 1.00 92.00 104 ALA A C 1
ATOM 851 O O . ALA A 1 104 ? 6.154 6.071 3.920 1.00 92.00 104 ALA A O 1
ATOM 852 N N . GLN A 1 105 ? 6.376 8.248 3.537 1.00 91.06 105 GLN A N 1
ATOM 853 C CA . GLN A 1 105 ? 7.782 8.124 3.110 1.00 91.06 105 GLN A CA 1
ATOM 854 C C . GLN A 1 105 ? 8.681 7.492 4.184 1.00 91.06 105 GLN A C 1
ATOM 856 O O . GLN A 1 105 ? 9.687 6.863 3.853 1.00 91.06 105 GLN A O 1
ATOM 861 N N . ASN A 1 106 ? 8.311 7.609 5.463 1.00 91.50 106 ASN A N 1
ATOM 862 C CA . ASN A 1 106 ? 8.978 6.912 6.551 1.00 91.50 106 ASN A CA 1
ATOM 863 C C . ASN A 1 106 ? 8.423 5.484 6.700 1.00 91.50 106 ASN A C 1
ATOM 865 O O . ASN A 1 106 ? 7.381 5.253 7.318 1.00 91.50 106 ASN A O 1
ATOM 869 N N . LEU A 1 107 ? 9.162 4.514 6.159 1.00 88.19 107 LEU A N 1
ATOM 870 C CA . LEU A 1 107 ? 8.787 3.102 6.204 1.00 88.19 107 LEU A CA 1
ATOM 871 C C . LEU A 1 107 ? 8.641 2.564 7.638 1.00 88.19 107 LEU A C 1
ATOM 873 O O . LEU A 1 107 ? 7.730 1.780 7.899 1.00 88.19 107 LEU A O 1
ATOM 877 N N . ASP A 1 108 ? 9.488 2.987 8.577 1.00 87.00 108 ASP A N 1
ATOM 878 C CA . ASP A 1 108 ? 9.447 2.496 9.961 1.00 87.00 108 ASP A CA 1
ATOM 879 C C . ASP A 1 108 ? 8.201 2.996 10.698 1.00 87.00 108 ASP A C 1
ATOM 881 O O . ASP A 1 108 ? 7.545 2.243 11.425 1.00 87.00 108 ASP A O 1
ATOM 885 N N . TYR A 1 109 ? 7.818 4.252 10.453 1.00 90.44 109 TYR A N 1
ATOM 886 C CA . TYR A 1 109 ? 6.556 4.809 10.935 1.00 90.44 109 TYR A CA 1
ATOM 887 C C . TYR A 1 109 ? 5.357 4.027 10.387 1.00 90.44 109 TYR A C 1
ATOM 889 O O . TYR A 1 109 ? 4.471 3.621 11.148 1.00 90.44 109 TYR A O 1
ATOM 897 N N . LEU A 1 110 ? 5.358 3.752 9.080 1.00 90.00 110 LEU A N 1
ATOM 898 C CA . LEU A 1 110 ? 4.293 3.011 8.414 1.00 90.00 110 LEU A CA 1
ATOM 899 C C . LEU A 1 110 ? 4.170 1.583 8.965 1.00 90.00 110 LEU A C 1
ATOM 901 O O . LEU A 1 110 ? 3.079 1.139 9.329 1.00 90.00 110 LEU A O 1
ATOM 905 N N . LYS A 1 111 ? 5.302 0.888 9.116 1.00 87.62 111 LYS A N 1
ATOM 906 C CA . LYS A 1 111 ? 5.382 -0.431 9.752 1.00 87.62 111 LYS A CA 1
ATOM 907 C C . LYS A 1 111 ? 4.779 -0.400 11.155 1.00 87.62 111 LYS A C 1
ATOM 909 O O . LYS A 1 111 ? 3.946 -1.245 11.485 1.00 87.62 111 LYS A O 1
ATOM 914 N N . ALA A 1 112 ? 5.136 0.582 11.983 1.00 89.44 112 ALA A N 1
ATOM 915 C CA . ALA A 1 112 ? 4.594 0.706 13.335 1.00 89.44 112 ALA A CA 1
ATOM 916 C C . ALA A 1 112 ? 3.064 0.895 13.346 1.00 89.44 112 ALA A C 1
ATOM 918 O O . ALA A 1 112 ? 2.375 0.240 14.136 1.00 89.44 112 ALA A O 1
ATOM 919 N N . LYS A 1 113 ? 2.522 1.732 12.450 1.00 91.38 113 LYS A N 1
ATOM 920 C CA . LYS A 1 113 ? 1.072 1.952 12.287 1.00 91.38 113 LYS A CA 1
ATOM 921 C C . LYS A 1 113 ? 0.340 0.676 11.878 1.00 91.38 113 LYS A C 1
ATOM 923 O O . LYS A 1 113 ? -0.621 0.282 12.543 1.00 91.38 113 LYS A O 1
ATOM 928 N N . VAL A 1 114 ? 0.831 -0.007 10.845 1.00 89.88 114 VAL A N 1
ATOM 929 C CA . VAL A 1 114 ? 0.286 -1.292 10.382 1.00 89.88 114 VAL A CA 1
ATOM 930 C C . VAL A 1 114 ? 0.326 -2.327 11.506 1.00 89.88 114 VAL A C 1
ATOM 932 O O . VAL A 1 114 ? -0.667 -3.007 11.761 1.00 89.88 114 VAL A O 1
ATOM 935 N N . ALA A 1 115 ? 1.429 -2.394 12.256 1.00 86.75 115 ALA A N 1
ATOM 936 C CA . ALA A 1 115 ? 1.555 -3.322 13.371 1.00 86.75 115 ALA A CA 1
ATOM 937 C C . ALA A 1 115 ? 0.556 -3.089 14.489 1.00 86.75 115 ALA A C 1
ATOM 939 O O . ALA A 1 115 ? 0.005 -4.042 15.046 1.00 86.75 115 ALA A O 1
ATOM 940 N N . LEU A 1 116 ? 0.321 -1.827 14.827 1.00 87.50 116 LEU A N 1
ATOM 941 C CA . LEU A 1 116 ? -0.672 -1.469 15.822 1.00 87.50 116 LEU A CA 1
ATOM 942 C C . LEU A 1 116 ? -2.080 -1.864 15.355 1.00 87.50 116 LEU A C 1
ATOM 944 O O . LEU A 1 116 ? -2.853 -2.417 16.141 1.00 87.50 116 LEU A O 1
ATOM 948 N N . ARG A 1 117 ? -2.390 -1.637 14.073 1.00 88.62 117 ARG A N 1
ATOM 949 C CA . ARG A 1 117 ? -3.688 -1.970 13.482 1.00 88.62 117 ARG A CA 1
ATOM 950 C C . ARG A 1 117 ? -3.942 -3.476 13.462 1.00 88.62 117 ARG A C 1
ATOM 952 O O . ARG A 1 117 ? -4.943 -3.915 14.025 1.00 88.62 117 ARG A O 1
ATOM 959 N N . ALA A 1 118 ? -3.002 -4.257 12.931 1.00 86.44 118 ALA A N 1
ATOM 960 C CA . ALA A 1 118 ? -3.091 -5.716 12.880 1.00 86.44 118 ALA A CA 1
ATOM 961 C C . ALA A 1 118 ? -3.297 -6.324 14.280 1.00 86.44 118 ALA A C 1
ATOM 963 O O . ALA A 1 118 ? -4.192 -7.142 14.500 1.00 86.44 118 ALA A O 1
ATOM 964 N N . LYS A 1 119 ? -2.532 -5.858 15.277 1.00 83.75 119 LYS A N 1
ATOM 965 C CA . LYS A 1 119 ? -2.686 -6.302 16.673 1.00 83.75 119 LYS A CA 1
ATOM 966 C C . LYS A 1 119 ? -4.057 -5.963 17.258 1.00 83.75 119 LYS A C 1
ATOM 968 O O . LYS A 1 119 ? -4.627 -6.785 17.974 1.00 83.75 119 LYS A O 1
ATOM 973 N N . SER A 1 120 ? -4.587 -4.777 16.965 1.00 85.12 120 SER A N 1
ATOM 974 C CA . SER A 1 120 ? -5.917 -4.353 17.422 1.00 85.12 120 SER A CA 1
ATOM 975 C C . SER A 1 120 ? -7.034 -5.223 16.830 1.00 85.12 120 SER A C 1
ATOM 977 O O . SER A 1 120 ? -7.970 -5.621 17.529 1.00 85.12 120 SER A O 1
ATOM 979 N N . GLU A 1 121 ? -6.917 -5.598 15.558 1.00 81.88 121 GLU A N 1
ATOM 980 C CA . GLU A 1 121 ? -7.875 -6.474 14.875 1.00 81.88 121 GLU A CA 1
ATOM 981 C C . GLU A 1 121 ? -7.873 -7.890 15.463 1.00 81.88 121 GLU A C 1
ATOM 983 O O . GLU A 1 121 ? -8.934 -8.444 15.771 1.00 81.88 121 GLU A O 1
ATOM 988 N N . VAL A 1 122 ? -6.692 -8.449 15.737 1.00 79.12 122 VAL A N 1
ATOM 989 C CA . VAL A 1 122 ? -6.572 -9.741 16.430 1.00 79.12 122 VAL A CA 1
ATOM 990 C C . VAL A 1 122 ? -7.158 -9.662 17.842 1.00 79.12 122 VAL A C 1
ATOM 992 O O . VAL A 1 122 ? -7.972 -10.509 18.220 1.00 79.12 122 VAL A O 1
ATOM 995 N N . TYR A 1 123 ? -6.805 -8.631 18.615 1.00 74.31 123 TYR A N 1
ATOM 996 C CA . TYR A 1 123 ? -7.293 -8.457 19.985 1.00 74.31 123 TYR A CA 1
ATOM 997 C C . TYR A 1 123 ? -8.820 -8.305 20.044 1.00 74.31 123 TYR A C 1
ATOM 999 O O . TYR A 1 123 ? -9.495 -8.989 20.818 1.00 74.31 123 TYR A O 1
ATOM 1007 N N . SER A 1 124 ? -9.394 -7.462 19.183 1.00 75.81 124 SER A N 1
ATOM 1008 C CA . SER A 1 124 ? -10.846 -7.266 19.110 1.00 75.81 124 SER A CA 1
ATOM 1009 C C . SER A 1 124 ? -11.588 -8.548 18.713 1.00 75.81 124 SER A C 1
ATOM 1011 O O . SER A 1 124 ? -12.654 -8.837 19.264 1.00 75.81 124 SER A O 1
ATOM 1013 N N . THR A 1 125 ? -11.005 -9.369 17.835 1.00 75.69 125 THR A N 1
ATOM 1014 C CA . THR A 1 125 ? -11.551 -10.680 17.454 1.00 75.69 125 THR A CA 1
ATOM 1015 C C . THR A 1 125 ? -11.546 -11.663 18.628 1.00 75.69 125 THR A C 1
ATOM 1017 O O . THR A 1 125 ? -12.560 -12.309 18.897 1.00 75.69 125 THR A O 1
ATOM 1020 N N . GLN A 1 126 ? -10.451 -11.745 19.390 1.00 74.88 126 GLN A N 1
ATOM 1021 C CA . GLN A 1 126 ? -10.377 -12.601 20.582 1.00 74.88 126 GLN A CA 1
ATOM 1022 C C . GLN A 1 126 ? -11.407 -12.201 21.647 1.00 74.88 126 GLN A C 1
ATOM 1024 O O . GLN A 1 126 ? -12.045 -13.066 22.251 1.00 74.88 126 GLN A O 1
ATOM 1029 N N . LEU A 1 127 ? -11.624 -10.897 21.849 1.00 68.25 127 LEU A N 1
ATOM 1030 C CA . LEU A 1 127 ? -12.648 -10.404 22.771 1.00 68.25 127 LEU A CA 1
ATOM 1031 C C . LEU A 1 127 ? -14.064 -10.792 22.336 1.00 68.25 127 LEU A C 1
ATOM 1033 O O . LEU A 1 127 ? -14.858 -11.200 23.185 1.00 68.25 127 LEU A O 1
ATOM 1037 N N . LYS A 1 128 ? -14.386 -10.694 21.038 1.00 73.25 128 LYS A N 1
ATOM 1038 C CA . LYS A 1 128 ? -15.676 -11.159 20.503 1.00 73.25 128 LYS A CA 1
ATOM 1039 C C . LYS A 1 128 ? -15.866 -12.649 20.785 1.00 73.25 128 LYS A C 1
ATOM 1041 O O . LYS A 1 128 ? -16.877 -13.023 21.368 1.00 73.25 128 LYS A O 1
ATOM 1046 N N . ASN A 1 129 ? -14.862 -13.472 20.488 1.00 68.69 129 ASN A N 1
ATOM 1047 C CA . ASN A 1 129 ? -14.932 -14.920 20.700 1.00 68.69 129 ASN A CA 1
ATOM 1048 C C . ASN A 1 129 ? -15.094 -15.288 22.185 1.00 68.69 129 ASN A C 1
ATOM 1050 O O . ASN A 1 129 ? -15.906 -16.151 22.517 1.00 68.69 129 ASN A O 1
ATOM 1054 N N . LYS A 1 130 ? -14.391 -14.599 23.095 1.00 66.75 130 LYS A N 1
ATOM 1055 C CA . LYS A 1 130 ? -14.527 -14.808 24.546 1.00 66.75 130 LYS A CA 1
ATOM 10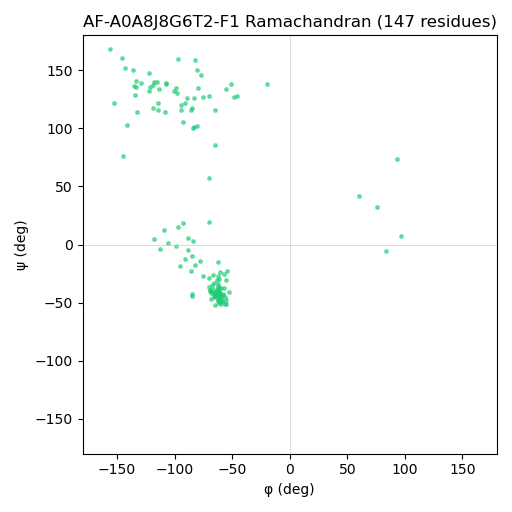56 C C . LYS A 1 130 ? -15.915 -14.415 25.061 1.00 66.75 130 LYS A C 1
ATOM 1058 O O . LYS A 1 130 ? -16.486 -15.154 25.858 1.00 66.75 130 LYS A O 1
ATOM 1063 N N . LYS A 1 131 ? -16.476 -13.294 24.595 1.00 65.25 131 LYS A N 1
ATOM 1064 C CA . LYS A 1 131 ? -17.844 -12.874 24.950 1.00 65.25 131 LYS A CA 1
ATOM 1065 C C . LYS A 1 131 ? -18.891 -13.857 24.425 1.00 65.25 131 LYS A C 1
ATOM 1067 O O . LYS A 1 131 ? -19.799 -14.220 25.164 1.00 65.25 131 LYS A O 1
ATOM 1072 N N . THR A 1 132 ? -18.734 -14.348 23.197 1.00 65.00 132 THR A N 1
ATOM 1073 C CA . THR A 1 132 ? -19.607 -15.387 22.634 1.00 65.00 132 THR A CA 1
ATOM 1074 C C . THR A 1 132 ? -19.545 -16.675 23.458 1.00 65.00 132 THR A C 1
ATOM 1076 O O . THR A 1 132 ? -20.587 -17.194 23.844 1.00 65.00 132 THR A O 1
ATOM 1079 N N . ALA A 1 133 ? -18.349 -17.155 23.818 1.00 61.72 133 ALA A N 1
ATOM 1080 C CA . ALA A 1 133 ? -18.193 -18.347 24.657 1.00 61.72 133 ALA A CA 1
ATOM 1081 C C . ALA A 1 133 ? -18.819 -18.185 26.058 1.00 61.72 133 ALA A C 1
ATOM 1083 O O . ALA A 1 133 ? -19.419 -19.125 26.581 1.00 61.72 133 ALA A O 1
ATOM 1084 N N . GLN A 1 134 ? -18.724 -16.987 26.647 1.00 59.22 134 GLN A N 1
ATOM 1085 C CA . GLN A 1 134 ? -19.356 -16.659 27.930 1.00 59.22 134 GLN A CA 1
ATOM 1086 C C . GLN A 1 134 ? -20.888 -16.604 27.837 1.00 59.22 134 GLN A C 1
ATOM 1088 O O . GLN A 1 134 ? -21.562 -17.123 28.725 1.00 59.22 134 GLN A O 1
ATOM 1093 N N . ASN A 1 135 ? -21.443 -16.055 26.754 1.00 57.44 135 ASN A N 1
ATOM 1094 C CA . ASN A 1 135 ? -22.891 -16.023 26.531 1.00 57.44 135 ASN A CA 1
ATOM 1095 C C . ASN A 1 135 ? -23.476 -17.427 26.302 1.00 57.44 135 ASN A C 1
ATOM 1097 O O . ASN A 1 135 ? -24.569 -17.713 26.781 1.00 57.44 135 ASN A O 1
ATOM 1101 N N . ILE A 1 136 ? -22.741 -18.329 25.641 1.00 58.81 136 ILE A N 1
ATOM 1102 C CA . ILE A 1 136 ? -23.173 -19.725 25.448 1.00 58.81 136 ILE A CA 1
ATOM 1103 C C . ILE A 1 136 ? -23.225 -20.478 26.789 1.00 58.81 136 ILE A C 1
ATOM 1105 O O . ILE A 1 136 ? -24.161 -21.235 27.028 1.00 58.81 136 ILE A O 1
ATOM 1109 N N . HIS A 1 137 ? -22.272 -20.240 27.698 1.00 53.28 137 HIS A N 1
ATOM 1110 C CA . HIS A 1 137 ? -22.293 -20.861 29.030 1.00 53.28 137 HIS A CA 1
ATOM 1111 C C . HIS A 1 137 ? -23.409 -20.321 29.940 1.00 53.28 137 HIS A C 1
ATOM 1113 O O . HIS A 1 137 ? -23.890 -21.059 30.793 1.00 53.28 137 HIS A O 1
ATOM 1119 N N . GLN A 1 138 ? -23.841 -19.067 29.769 1.00 52.75 138 GLN A N 1
ATOM 1120 C CA . GLN A 1 138 ? -24.945 -18.495 30.556 1.00 52.75 138 GLN A CA 1
ATOM 1121 C C . GLN A 1 138 ? -26.333 -18.796 29.965 1.00 52.75 138 GLN A C 1
ATOM 1123 O O . GLN A 1 138 ? -27.311 -18.805 30.706 1.00 52.75 138 GLN A O 1
ATOM 1128 N N . GLY A 1 139 ? -26.429 -19.093 28.664 1.00 47.72 139 GLY A N 1
ATOM 1129 C CA . GLY A 1 139 ? -27.685 -19.463 27.998 1.00 47.72 139 GLY A CA 1
ATOM 1130 C C . GLY A 1 139 ? -28.100 -20.931 28.153 1.00 47.72 139 GLY A C 1
ATOM 1131 O O . GLY A 1 139 ? -29.263 -21.247 27.951 1.00 47.72 139 GLY A O 1
ATOM 1132 N N . ALA A 1 140 ? -27.190 -21.830 28.541 1.00 49.78 140 ALA A N 1
ATOM 1133 C CA . ALA A 1 140 ? -27.492 -23.258 28.721 1.00 49.78 140 ALA A CA 1
ATOM 1134 C C . ALA A 1 140 ? -28.096 -23.612 30.101 1.00 49.78 140 ALA A C 1
ATOM 1136 O O . ALA A 1 140 ? -28.300 -24.787 30.397 1.00 49.78 140 ALA A O 1
ATOM 1137 N N . GLY A 1 141 ? -28.346 -22.615 30.962 1.00 47.56 141 GLY A N 1
ATOM 1138 C CA . GLY A 1 141 ? -28.848 -22.799 32.331 1.00 47.56 141 GLY A CA 1
ATOM 1139 C C . GLY A 1 141 ? -30.321 -22.4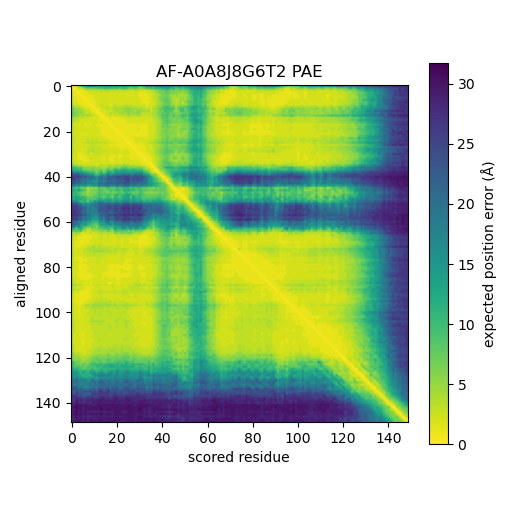41 32.558 1.00 47.56 141 GLY A C 1
ATOM 1140 O O . GLY A 1 141 ? -30.781 -22.537 33.693 1.00 47.56 141 GLY A O 1
ATOM 1141 N N . ALA A 1 142 ? -31.061 -22.015 31.533 1.00 52.41 142 ALA A N 1
ATOM 1142 C CA . ALA A 1 142 ? -32.477 -21.673 31.654 1.00 52.41 142 ALA A CA 1
ATOM 1143 C C . ALA A 1 142 ? -33.309 -22.526 30.684 1.00 52.41 142 ALA A C 1
ATOM 1145 O O . ALA A 1 142 ? -32.968 -22.617 29.513 1.00 52.41 142 ALA A O 1
ATOM 1146 N N . GLU A 1 143 ? -34.398 -23.101 31.208 1.00 49.66 143 GLU A N 1
ATOM 1147 C CA . GLU A 1 143 ? -35.435 -23.907 30.532 1.00 49.66 143 GLU A CA 1
ATOM 1148 C C . GLU A 1 143 ? -35.249 -25.434 30.528 1.00 49.66 143 GLU A C 1
ATOM 1150 O O . GLU A 1 143 ? -35.028 -26.055 29.500 1.00 49.66 143 GLU A O 1
ATOM 1155 N N . PHE A 1 144 ? -35.473 -26.053 31.694 1.00 49.03 144 PHE A N 1
ATOM 1156 C CA . PHE A 1 144 ? -36.260 -27.294 31.791 1.00 49.03 144 PHE A CA 1
ATOM 1157 C C . PHE A 1 144 ? -37.059 -27.274 33.104 1.00 49.03 144 PHE A C 1
ATOM 1159 O O . PHE A 1 144 ? -36.699 -27.912 34.091 1.00 49.03 144 PHE A O 1
ATOM 1166 N N . SER A 1 145 ? -38.147 -26.502 33.137 1.00 47.03 145 SER A N 1
ATOM 1167 C CA . SER A 1 145 ? -39.224 -26.707 34.110 1.00 47.03 145 SER A CA 1
ATOM 1168 C C . SER A 1 145 ? -40.141 -27.801 33.564 1.00 47.03 145 SER A C 1
ATOM 1170 O O . SER A 1 145 ? -40.918 -27.567 32.642 1.00 47.03 145 SER A O 1
ATOM 1172 N N . PHE A 1 146 ? -39.987 -29.017 34.086 1.00 44.44 146 PHE A N 1
ATOM 1173 C CA . PHE A 1 146 ? -40.904 -30.122 33.826 1.00 44.44 146 PHE A CA 1
ATOM 1174 C C . PHE A 1 146 ? -42.109 -29.933 34.753 1.00 44.44 146 PHE A C 1
ATOM 1176 O O . PHE A 1 146 ? -42.008 -30.189 35.954 1.00 44.44 146 PHE A O 1
ATOM 1183 N N . ASP A 1 147 ? -43.218 -29.425 34.217 1.00 50.22 147 ASP A N 1
ATOM 1184 C CA . ASP A 1 147 ? -44.488 -29.414 34.940 1.00 50.22 147 ASP A CA 1
ATOM 1185 C C . ASP A 1 147 ? -44.935 -30.865 35.151 1.00 50.22 147 ASP A C 1
ATOM 1187 O O . ASP A 1 147 ? -45.166 -31.618 34.204 1.00 50.22 147 ASP A O 1
ATOM 1191 N N . ALA A 1 148 ? -44.986 -31.269 36.419 1.00 45.47 148 ALA A N 1
ATOM 1192 C CA . ALA A 1 148 ? -45.476 -32.568 36.843 1.00 45.47 148 ALA A CA 1
ATOM 1193 C C . ALA A 1 148 ? -47.010 -32.603 36.765 1.00 45.47 148 ALA A C 1
ATOM 1195 O O . ALA A 1 148 ? -47.676 -31.755 37.363 1.00 45.47 148 ALA A O 1
ATOM 1196 N N . PHE A 1 149 ? -47.550 -33.610 36.077 1.00 49.28 149 PHE A N 1
ATOM 1197 C CA . PHE A 1 149 ? -48.935 -34.066 36.195 1.00 49.28 149 PHE A CA 1
ATOM 1198 C C . PHE A 1 149 ? -48.980 -35.593 36.191 1.00 49.28 149 PHE A C 1
ATOM 1200 O O . PHE A 1 149 ? -48.226 -36.199 35.393 1.00 49.28 149 PHE A O 1
#

Sequence (149 aa):
MTTIIIGLFPTQENAKNLAADLEKNGFRVQDYIVYLTKPEYKEQNFWEKLFGERTPQINTNETDKLIASVSIDNEQQLEIAKNIFAQHSVEHTYEFDDVTIVEAQNLDYLKAKVALRAKSEVYSTQLKNKKTAQNIHQGAGAEFSFDAF